Protein AF-A0A498KK90-F1 (afdb_monomer)

Secondary structure (DSSP, 8-state):
--EE-TTT--EES-SEEEEETTEEEEPBPTTT-SBS-SGGGS-HHHHHHHHHTT-HHHHHIIIIIISSS---SSHHHHHHHHHHHHHHHHHHHHHHHHHHTT--

Organism: Malus domestica (NCBI:txid3750)

pLDDT: mean 77.17, std 14.38, range [45.47, 95.44]

Sequence (104 aa):
MEYRCVECGGRMTTLFVQYSPGNIRLMKCGNCKAVADEYIECEPIIILIDLILHKTKAYTHLLYNVIDPQAPSFQGLLWKSTFGFLLLDACILTVLIRIVFLEI

Structure (mmCIF, N/CA/C/O backbone):
data_AF-A0A498KK90-F1
#
_entry.id   AF-A0A498KK90-F1
#
loop_
_atom_site.group_PDB
_atom_site.id
_atom_site.type_symbol
_atom_site.label_atom_id
_atom_site.label_alt_id
_atom_site.label_comp_id
_atom_site.label_asym_id
_atom_site.label_entity_id
_atom_site.label_seq_id
_atom_site.pdbx_PDB_ins_code
_atom_site.Cartn_x
_atom_site.Cartn_y
_atom_site.Cartn_z
_atom_site.occupancy
_atom_site.B_iso_or_equiv
_atom_site.auth_seq_id
_atom_site.auth_comp_id
_atom_site.auth_asym_id
_atom_site.auth_atom_id
_atom_site.pdbx_PDB_model_num
ATOM 1 N N . MET A 1 1 ? -7.861 -16.400 3.814 1.00 55.41 1 MET A N 1
ATOM 2 C CA . MET A 1 1 ? -6.710 -15.483 3.908 1.00 55.41 1 MET A CA 1
ATOM 3 C C . MET A 1 1 ? -6.982 -14.446 4.986 1.00 55.41 1 MET A C 1
ATOM 5 O O . MET A 1 1 ? -8.143 -14.127 5.210 1.00 55.41 1 MET A O 1
ATOM 9 N N . GLU A 1 2 ? -5.946 -13.969 5.680 1.00 77.19 2 GLU A N 1
ATOM 10 C CA . GLU A 1 2 ? -6.050 -12.884 6.670 1.00 77.19 2 GLU A CA 1
ATOM 11 C C . GLU A 1 2 ? -5.446 -11.608 6.070 1.00 77.19 2 GLU A C 1
ATOM 13 O O . GLU A 1 2 ? -4.282 -11.615 5.669 1.00 77.19 2 GLU A O 1
ATOM 18 N N . TYR A 1 3 ? -6.213 -10.519 6.033 1.00 85.88 3 TYR A N 1
ATOM 19 C CA . TYR A 1 3 ? -5.712 -9.212 5.611 1.00 85.88 3 TYR A CA 1
ATOM 20 C C . TYR A 1 3 ? -4.884 -8.563 6.721 1.00 85.88 3 TYR A C 1
ATOM 22 O O . TYR A 1 3 ? -5.047 -8.886 7.904 1.00 85.88 3 TYR A O 1
ATOM 30 N N . ARG A 1 4 ? -4.023 -7.602 6.368 1.00 89.94 4 ARG A N 1
ATOM 31 C CA . ARG A 1 4 ? -3.288 -6.801 7.358 1.00 89.94 4 ARG A CA 1
ATOM 32 C C . ARG A 1 4 ? -3.516 -5.313 7.173 1.00 89.94 4 ARG A C 1
ATOM 34 O O . ARG A 1 4 ? -3.604 -4.803 6.062 1.00 89.94 4 ARG A O 1
ATOM 41 N N . CYS A 1 5 ? -3.567 -4.611 8.300 1.00 91.44 5 CYS A N 1
ATOM 42 C CA . CYS A 1 5 ? -3.575 -3.157 8.320 1.00 91.44 5 CYS A CA 1
ATOM 43 C C . CYS A 1 5 ? -2.206 -2.608 7.892 1.00 91.44 5 CYS A C 1
ATOM 45 O O . CYS A 1 5 ? -1.186 -3.008 8.457 1.00 91.44 5 CYS A O 1
ATOM 47 N N . VAL A 1 6 ? -2.191 -1.652 6.960 1.00 91.56 6 VAL A N 1
ATOM 48 C CA . VAL A 1 6 ? -0.955 -1.049 6.426 1.00 91.56 6 VAL A CA 1
ATOM 49 C C . VAL A 1 6 ? -0.215 -0.173 7.442 1.00 91.56 6 VAL A C 1
ATOM 51 O O . VAL A 1 6 ? 0.987 0.031 7.312 1.00 91.56 6 VAL A O 1
ATOM 54 N N . GLU A 1 7 ? -0.915 0.314 8.473 1.00 90.06 7 GLU A N 1
ATOM 55 C CA . GLU A 1 7 ? -0.342 1.172 9.522 1.00 90.06 7 GLU A CA 1
ATOM 56 C C . GLU A 1 7 ? 0.320 0.385 10.653 1.00 90.06 7 GLU A C 1
ATOM 58 O O . GLU A 1 7 ? 1.400 0.732 11.119 1.00 90.06 7 GLU A O 1
ATOM 63 N N . CYS A 1 8 ? -0.349 -0.662 11.142 1.00 89.81 8 CYS A N 1
ATOM 64 C CA . CYS A 1 8 ? 0.070 -1.364 12.360 1.00 89.81 8 CYS A CA 1
ATOM 65 C C . CYS A 1 8 ? 0.384 -2.850 12.153 1.00 89.81 8 CYS A C 1
ATOM 67 O O . CYS A 1 8 ? 0.766 -3.521 13.107 1.00 89.81 8 CYS A O 1
ATOM 69 N N . GLY A 1 9 ? 0.171 -3.397 10.952 1.00 87.81 9 GLY A N 1
ATOM 70 C CA . GLY A 1 9 ? 0.361 -4.821 10.660 1.00 87.81 9 GLY A CA 1
ATOM 71 C C . GLY A 1 9 ? -0.641 -5.757 11.348 1.00 87.81 9 GLY A C 1
ATOM 72 O O . GLY A 1 9 ? -0.512 -6.977 11.238 1.00 87.81 9 GLY A O 1
ATOM 73 N N . GLY A 1 10 ? -1.634 -5.210 12.058 1.00 88.69 10 GLY A N 1
ATOM 74 C CA . GLY A 1 10 ? -2.674 -5.974 12.741 1.00 88.69 10 GLY A CA 1
ATOM 75 C C . GLY A 1 10 ? -3.548 -6.761 11.764 1.00 88.69 10 GLY A C 1
ATOM 76 O O . GLY A 1 10 ? -3.833 -6.289 10.662 1.00 88.69 10 GLY A O 1
ATOM 77 N N . ARG A 1 11 ? -3.974 -7.957 12.181 1.00 88.94 11 ARG A N 1
ATOM 78 C CA . ARG A 1 11 ? -4.827 -8.849 11.383 1.00 88.94 11 ARG A CA 1
ATOM 79 C C . ARG A 1 11 ? -6.231 -8.266 11.215 1.00 88.94 11 ARG A C 1
ATOM 81 O O . ARG A 1 11 ? -6.786 -7.708 12.160 1.00 88.94 11 ARG A O 1
ATOM 88 N N . MET A 1 12 ? -6.794 -8.432 10.023 1.00 86.00 12 MET A N 1
ATOM 89 C CA . MET A 1 12 ? -8.124 -7.973 9.629 1.00 86.00 12 MET A CA 1
ATOM 90 C C . MET A 1 12 ? -8.871 -9.070 8.877 1.00 86.00 12 MET A C 1
ATOM 92 O O . MET A 1 12 ? -8.296 -9.796 8.068 1.00 86.00 12 MET A O 1
ATOM 96 N N . THR A 1 13 ? -10.176 -9.155 9.117 1.00 83.81 13 THR A N 1
ATOM 97 C CA . THR A 1 13 ? -11.074 -10.072 8.402 1.00 83.81 13 THR A CA 1
ATOM 98 C C . THR A 1 13 ? -11.603 -9.465 7.104 1.00 83.81 13 THR A C 1
ATOM 100 O O . THR A 1 13 ? -11.751 -10.178 6.118 1.00 83.81 13 THR A O 1
ATOM 103 N N . THR A 1 14 ? -11.854 -8.153 7.078 1.00 83.00 14 THR A N 1
ATOM 104 C CA . THR A 1 14 ? -12.392 -7.424 5.917 1.00 83.00 14 THR A CA 1
ATOM 105 C C . THR A 1 14 ? -11.767 -6.032 5.817 1.00 83.00 14 THR A C 1
ATOM 107 O O . THR A 1 14 ? -11.796 -5.286 6.798 1.00 83.00 14 THR A O 1
ATOM 110 N N . LEU A 1 15 ? -11.237 -5.662 4.647 1.00 83.50 15 LEU A N 1
ATOM 111 C CA . LEU A 1 15 ? -10.638 -4.337 4.404 1.00 83.50 15 LEU A CA 1
ATOM 112 C C . LEU A 1 15 ? -11.665 -3.276 3.987 1.00 83.50 15 LEU A C 1
ATOM 114 O O . LEU A 1 15 ? -11.547 -2.112 4.369 1.00 83.50 15 LEU A O 1
ATOM 118 N N . PHE A 1 16 ? -12.692 -3.678 3.241 1.00 83.94 16 PHE A N 1
ATOM 119 C CA . PHE A 1 16 ? -13.741 -2.791 2.754 1.00 83.94 16 PHE A CA 1
ATOM 120 C C . PHE A 1 16 ? -15.112 -3.463 2.851 1.00 83.94 16 PHE A C 1
ATOM 122 O O . PHE A 1 16 ? -15.228 -4.688 2.812 1.00 83.94 16 PHE A O 1
ATOM 129 N N . VAL A 1 17 ? -16.154 -2.643 2.974 1.00 83.31 17 VAL A N 1
ATOM 130 C CA . VAL A 1 17 ? -17.554 -3.068 2.884 1.00 83.31 17 VAL A CA 1
ATOM 131 C C . VAL A 1 17 ? -18.182 -2.351 1.700 1.00 83.31 17 VAL A C 1
ATOM 133 O O . VAL A 1 17 ? -18.149 -1.122 1.628 1.00 83.31 17 VAL A O 1
ATOM 136 N N . GLN A 1 18 ? -18.745 -3.111 0.765 1.00 83.00 18 GLN A N 1
ATOM 137 C CA . GLN A 1 18 ? -19.487 -2.558 -0.362 1.00 83.00 18 GLN A CA 1
ATOM 138 C C . GLN A 1 18 ? -20.959 -2.401 0.031 1.00 83.00 18 GLN A C 1
ATOM 140 O O . GLN A 1 18 ? -21.610 -3.381 0.386 1.00 83.00 18 GLN A O 1
ATOM 145 N N . TYR A 1 19 ? -21.476 -1.173 -0.020 1.00 83.19 19 TYR A N 1
ATOM 146 C CA . TYR A 1 19 ? -22.882 -0.880 0.289 1.00 83.19 19 TYR A CA 1
ATOM 147 C C . TYR A 1 19 ? -23.762 -0.885 -0.968 1.00 83.19 19 TYR A C 1
ATOM 149 O O . TYR A 1 19 ? -24.900 -1.340 -0.920 1.00 83.19 19 TYR A O 1
ATOM 157 N N . SER A 1 20 ? -23.220 -0.409 -2.093 1.00 80.31 20 SER A N 1
ATOM 158 C CA . SER A 1 20 ? -23.889 -0.309 -3.399 1.00 80.31 20 SER A CA 1
ATOM 159 C C . SER A 1 20 ? -22.857 -0.508 -4.517 1.00 80.31 20 SER A C 1
ATOM 161 O O . SER A 1 20 ? -21.664 -0.312 -4.259 1.00 80.31 20 SER A O 1
ATOM 163 N N . PRO A 1 21 ? -23.254 -0.857 -5.758 1.00 78.44 21 PRO A N 1
ATOM 164 C CA . PRO A 1 21 ? -22.318 -0.906 -6.882 1.00 78.44 21 PRO A CA 1
ATOM 165 C C . PRO A 1 21 ? -21.622 0.456 -7.036 1.00 78.44 21 PRO A C 1
ATOM 167 O O . PRO A 1 21 ? -22.272 1.466 -7.292 1.00 78.44 21 PRO A O 1
ATOM 170 N N . GLY A 1 22 ? -20.307 0.487 -6.809 1.00 74.62 22 GLY A N 1
ATOM 171 C CA . GLY A 1 22 ? -19.486 1.705 -6.841 1.00 74.62 22 GLY A CA 1
ATOM 172 C C . GLY A 1 22 ? -19.329 2.457 -5.511 1.00 74.62 22 GLY A C 1
ATOM 173 O O . GLY A 1 22 ? -18.521 3.375 -5.453 1.00 74.62 22 GLY A O 1
ATOM 174 N N . ASN A 1 23 ? -20.026 2.070 -4.434 1.00 79.88 23 ASN A N 1
ATOM 175 C CA . ASN A 1 23 ? -19.832 2.651 -3.100 1.00 79.88 23 ASN A CA 1
ATOM 176 C C . ASN A 1 23 ? -19.181 1.628 -2.163 1.00 79.88 23 ASN A C 1
ATOM 178 O O . ASN A 1 23 ? -19.859 0.781 -1.565 1.00 79.88 23 ASN A O 1
ATOM 182 N N . ILE A 1 24 ? -17.857 1.708 -2.065 1.00 85.31 24 ILE A N 1
ATOM 183 C CA . ILE A 1 24 ? -17.059 0.963 -1.094 1.00 85.31 24 ILE A CA 1
ATOM 184 C C . ILE A 1 24 ? -16.715 1.879 0.076 1.00 85.31 24 ILE A C 1
ATOM 186 O O . ILE A 1 24 ? -16.452 3.062 -0.104 1.00 85.31 24 ILE A O 1
ATOM 190 N N . ARG A 1 25 ? -16.730 1.335 1.291 1.00 87.19 25 ARG A N 1
ATOM 191 C CA . ARG A 1 25 ? -16.292 2.051 2.487 1.00 87.19 25 ARG A CA 1
ATOM 192 C C . ARG A 1 25 ? -15.151 1.293 3.136 1.00 87.19 25 ARG A C 1
ATOM 194 O O . ARG A 1 25 ? -15.303 0.118 3.480 1.00 87.19 25 ARG A O 1
ATOM 201 N N . LEU A 1 26 ? -14.037 1.984 3.335 1.00 88.69 26 LEU A N 1
ATOM 202 C CA . LEU A 1 26 ? -12.864 1.436 4.001 1.00 88.69 26 LEU A CA 1
ATOM 203 C C . LEU A 1 26 ? -13.136 1.207 5.490 1.00 88.69 26 LEU A C 1
ATOM 205 O O . LEU A 1 26 ? -13.705 2.056 6.187 1.00 88.69 26 LEU A O 1
ATOM 209 N N . MET A 1 27 ? -12.712 0.048 5.984 1.00 89.56 27 MET A N 1
ATOM 210 C CA . MET A 1 27 ? -12.822 -0.299 7.394 1.00 89.56 27 MET A CA 1
ATOM 211 C C . MET A 1 27 ? -11.682 0.337 8.188 1.00 89.56 27 MET A C 1
ATOM 213 O O . MET A 1 27 ? -10.552 0.475 7.718 1.00 89.56 27 MET A O 1
ATOM 217 N N . LYS A 1 28 ? -11.978 0.724 9.430 1.00 90.56 28 LYS A N 1
ATOM 218 C CA . LYS A 1 28 ? -10.955 1.181 10.372 1.00 90.56 28 LYS A CA 1
ATOM 219 C C . LYS A 1 28 ? -10.401 -0.005 11.138 1.00 90.56 28 LYS A C 1
ATOM 221 O O . LYS A 1 28 ? -11.138 -0.907 11.531 1.00 90.56 28 LYS A O 1
ATOM 226 N N . CYS A 1 29 ? -9.104 0.028 11.388 1.00 90.69 29 CYS A N 1
ATOM 227 C CA . CYS A 1 29 ? -8.440 -0.986 12.177 1.00 90.69 29 CYS A CA 1
ATOM 228 C C . CYS A 1 29 ? -8.912 -0.935 13.638 1.00 90.69 29 CYS A C 1
ATOM 230 O O . CYS A 1 29 ? -8.867 0.120 14.266 1.00 90.69 29 CYS A O 1
ATOM 232 N N . GLY A 1 30 ? -9.303 -2.074 14.215 1.00 87.06 30 GLY A N 1
ATOM 233 C CA . GLY A 1 30 ? -9.671 -2.154 15.634 1.00 87.06 30 GLY A CA 1
ATOM 234 C C . GLY A 1 30 ? -8.520 -1.831 16.598 1.00 87.06 30 GLY A C 1
ATOM 235 O O . GLY A 1 30 ? -8.771 -1.357 17.702 1.00 87.06 30 GLY A O 1
ATOM 236 N N . ASN A 1 31 ? -7.266 -2.033 16.173 1.00 89.25 31 ASN A N 1
ATOM 237 C CA . ASN A 1 31 ? -6.082 -1.825 17.008 1.00 89.25 31 ASN A CA 1
ATOM 238 C C . ASN A 1 31 ? -5.591 -0.367 16.985 1.00 89.25 31 ASN A C 1
ATOM 240 O O . ASN A 1 31 ? -5.473 0.264 18.030 1.00 89.25 31 ASN A O 1
ATOM 244 N N . CYS A 1 32 ? -5.335 0.196 15.798 1.00 90.62 32 CYS A N 1
ATOM 245 C CA . CYS A 1 32 ? -4.808 1.560 15.664 1.00 90.62 32 CYS A CA 1
ATOM 246 C C . CYS A 1 32 ? -5.877 2.630 15.392 1.00 90.62 32 CYS A C 1
ATOM 248 O O . CYS A 1 32 ? -5.552 3.813 15.390 1.00 90.62 32 CYS A O 1
ATOM 250 N N . LYS A 1 33 ? -7.139 2.246 15.145 1.00 89.31 33 LYS A N 1
ATOM 251 C CA . LYS A 1 33 ? -8.268 3.135 14.784 1.00 89.31 33 LYS A CA 1
ATOM 252 C C . LYS A 1 33 ? -8.075 3.968 13.506 1.00 89.31 33 LYS A C 1
ATOM 254 O O . LYS A 1 33 ? -8.982 4.716 13.135 1.00 89.31 33 LYS A O 1
ATOM 259 N N . ALA A 1 34 ? -6.946 3.817 12.818 1.00 90.19 34 ALA A N 1
ATOM 260 C CA . ALA A 1 34 ? -6.694 4.391 11.504 1.00 90.19 34 ALA A CA 1
ATOM 261 C C . ALA A 1 34 ? -7.420 3.598 10.406 1.00 90.19 34 ALA A C 1
ATOM 263 O O . ALA A 1 34 ? -7.908 2.486 10.641 1.00 90.19 34 ALA A O 1
ATOM 264 N N . VAL A 1 35 ? -7.508 4.178 9.209 1.00 89.56 35 VAL A N 1
ATOM 265 C CA . VAL A 1 35 ? -8.005 3.479 8.015 1.00 89.56 35 VAL A CA 1
ATOM 266 C C . VAL A 1 35 ? -7.104 2.270 7.757 1.00 89.56 35 VAL A C 1
ATOM 268 O O . VAL A 1 35 ? -5.883 2.385 7.818 1.00 89.56 35 VAL A O 1
ATOM 271 N N . ALA A 1 36 ? -7.697 1.087 7.571 1.00 89.19 36 ALA A N 1
ATOM 272 C CA . ALA A 1 36 ? -6.930 -0.155 7.507 1.00 89.19 36 ALA A CA 1
ATOM 273 C C . ALA A 1 36 ? -6.023 -0.216 6.273 1.00 89.19 36 ALA A C 1
ATOM 275 O O . ALA A 1 36 ? -4.911 -0.735 6.378 1.00 89.19 36 ALA A O 1
ATOM 276 N N . ASP A 1 37 ? -6.505 0.311 5.148 1.00 89.06 37 ASP A N 1
ATOM 277 C CA . ASP A 1 37 ? -5.798 0.372 3.876 1.00 89.06 37 ASP A CA 1
ATOM 278 C C . ASP A 1 37 ? -6.402 1.476 2.993 1.00 89.06 37 ASP A C 1
ATOM 280 O O . ASP A 1 37 ? -7.519 1.338 2.503 1.00 89.06 37 ASP A O 1
ATOM 284 N N . GLU A 1 38 ? -5.694 2.595 2.841 1.00 89.06 38 GLU A N 1
ATOM 285 C CA . GLU A 1 38 ? -6.118 3.722 1.993 1.00 89.06 38 GLU A CA 1
ATOM 286 C C . GLU A 1 38 ? -5.832 3.492 0.499 1.00 89.06 38 GLU A C 1
ATOM 288 O O . GLU A 1 38 ? -6.446 4.120 -0.362 1.00 89.06 38 GLU A O 1
ATOM 293 N N . TYR A 1 39 ? -4.939 2.553 0.171 1.00 88.31 39 TYR A N 1
ATOM 294 C CA . TYR A 1 39 ? -4.475 2.335 -1.198 1.00 88.31 39 TYR A CA 1
ATOM 295 C C . TYR A 1 39 ? -5.518 1.649 -2.090 1.00 88.31 39 TYR A C 1
ATOM 297 O O . TYR A 1 39 ? -5.388 1.683 -3.308 1.00 88.31 39 TYR A O 1
ATOM 305 N N . ILE A 1 40 ? -6.577 1.077 -1.509 1.00 84.94 40 ILE A N 1
ATOM 306 C CA . ILE A 1 40 ? -7.673 0.419 -2.241 1.00 84.94 40 ILE A CA 1
ATOM 307 C C . ILE A 1 40 ? -8.457 1.408 -3.120 1.00 84.94 40 ILE A C 1
ATOM 309 O O . ILE A 1 40 ? -8.955 1.027 -4.176 1.00 84.94 40 ILE A O 1
ATOM 313 N N . GLU A 1 41 ? -8.579 2.668 -2.697 1.00 86.00 41 GLU A N 1
ATOM 314 C CA . GLU A 1 41 ? -9.275 3.717 -3.462 1.00 86.00 41 GLU A CA 1
ATOM 315 C C . GLU A 1 41 ? -8.355 4.407 -4.482 1.00 86.00 41 GLU A C 1
ATOM 317 O O . GLU A 1 41 ? -8.819 5.163 -5.335 1.00 86.00 41 GLU A O 1
ATOM 322 N N . CYS A 1 42 ? -7.047 4.159 -4.392 1.00 85.00 42 CYS A N 1
ATOM 323 C CA . CYS A 1 42 ? -6.037 4.823 -5.198 1.00 85.00 42 CYS A CA 1
ATOM 324 C C . CYS A 1 42 ? -5.782 4.089 -6.519 1.00 85.00 42 CYS A C 1
ATOM 326 O O . CYS A 1 42 ? -5.870 2.866 -6.623 1.00 85.00 42 CYS A O 1
ATOM 328 N N . GLU A 1 43 ? -5.368 4.843 -7.536 1.00 84.81 43 GLU A N 1
ATOM 329 C CA . GLU A 1 43 ? -4.860 4.251 -8.770 1.00 84.81 43 GLU A CA 1
ATOM 330 C C . GLU A 1 43 ? -3.512 3.540 -8.532 1.00 84.81 43 GLU A C 1
ATOM 332 O O . GLU A 1 43 ? -2.692 4.007 -7.731 1.00 84.81 43 GLU A O 1
ATOM 337 N N . PRO A 1 44 ? -3.206 2.455 -9.273 1.00 82.38 44 PRO A N 1
ATOM 338 C CA . PRO A 1 44 ? -1.981 1.671 -9.078 1.00 82.38 44 PRO A CA 1
ATOM 339 C C . PRO A 1 44 ? -0.687 2.476 -9.276 1.00 82.38 44 PRO A C 1
ATOM 341 O O . PRO A 1 44 ? 0.355 2.110 -8.737 1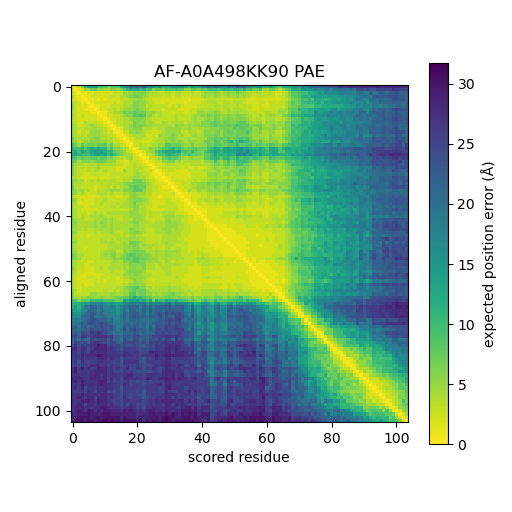.00 82.38 44 PRO A O 1
ATOM 344 N N . ILE A 1 45 ? -0.742 3.590 -10.013 1.00 85.75 45 ILE A N 1
ATOM 345 C CA . ILE A 1 45 ? 0.395 4.499 -10.216 1.00 85.75 45 ILE A CA 1
ATOM 346 C C . ILE A 1 45 ? 0.837 5.126 -8.885 1.00 85.75 45 ILE A C 1
ATOM 348 O O . ILE A 1 45 ? 2.033 5.258 -8.642 1.00 85.75 45 ILE A O 1
ATOM 352 N N . ILE A 1 46 ? -0.103 5.463 -8.000 1.00 89.62 46 ILE A N 1
ATOM 35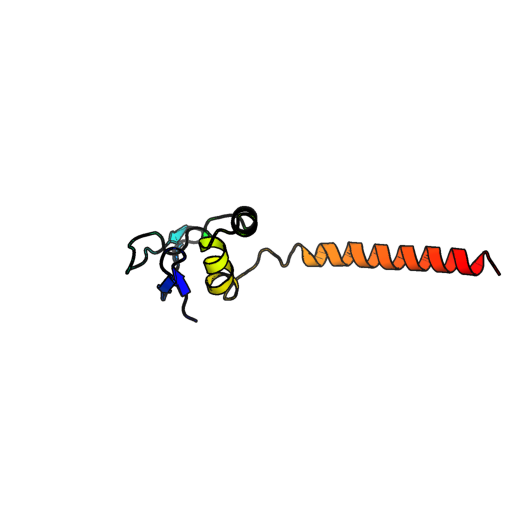3 C CA . ILE A 1 46 ? 0.198 6.069 -6.694 1.00 89.62 46 ILE A CA 1
ATOM 354 C C . ILE A 1 46 ? 0.912 5.049 -5.801 1.00 89.62 46 ILE A C 1
ATOM 356 O O . ILE A 1 46 ? 1.939 5.356 -5.199 1.00 89.62 46 ILE A O 1
ATOM 360 N N . ILE A 1 47 ? 0.422 3.806 -5.795 1.00 88.94 47 ILE A N 1
ATOM 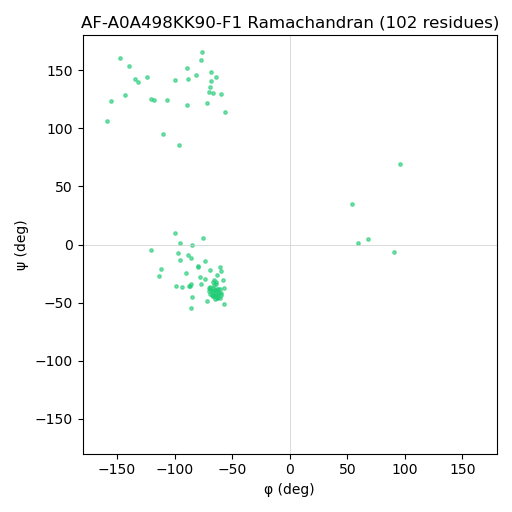361 C CA . ILE A 1 47 ? 1.039 2.691 -5.063 1.00 88.94 47 ILE A CA 1
ATOM 362 C C . ILE A 1 47 ? 2.473 2.461 -5.559 1.00 88.94 47 ILE A C 1
ATOM 364 O O . ILE A 1 47 ? 3.384 2.269 -4.756 1.00 88.94 47 ILE A O 1
ATOM 368 N N . LEU A 1 48 ? 2.690 2.521 -6.878 1.00 87.19 48 LEU A N 1
ATOM 369 C CA . LEU A 1 48 ? 4.012 2.365 -7.483 1.00 87.19 48 LEU A CA 1
ATOM 370 C C . LEU A 1 48 ? 4.981 3.475 -7.053 1.00 87.19 48 LEU A C 1
ATOM 372 O O . LEU A 1 48 ? 6.128 3.181 -6.722 1.00 87.19 48 LEU A O 1
ATOM 376 N N . ILE A 1 49 ? 4.533 4.733 -7.032 1.00 92.69 49 ILE A N 1
ATOM 377 C CA . ILE A 1 49 ? 5.354 5.866 -6.579 1.00 92.69 49 ILE A CA 1
ATOM 378 C C . ILE A 1 49 ? 5.775 5.664 -5.120 1.00 92.69 49 ILE A C 1
ATOM 380 O O . ILE A 1 49 ? 6.957 5.792 -4.798 1.00 92.69 49 ILE A O 1
ATOM 384 N N . ASP A 1 50 ? 4.842 5.282 -4.248 1.00 92.31 50 ASP A N 1
ATOM 385 C CA . ASP A 1 50 ? 5.131 5.041 -2.832 1.00 92.31 50 ASP A CA 1
ATOM 386 C C . ASP A 1 50 ? 6.056 3.835 -2.609 1.00 92.31 50 ASP A C 1
ATOM 388 O O . ASP A 1 50 ? 6.883 3.842 -1.690 1.00 92.31 50 ASP A O 1
ATOM 392 N N . LEU A 1 51 ? 5.964 2.818 -3.469 1.00 90.69 51 LEU A N 1
ATOM 393 C CA . LEU A 1 51 ? 6.870 1.673 -3.469 1.00 90.69 51 LEU A CA 1
ATOM 394 C C . LEU A 1 51 ? 8.299 2.088 -3.857 1.00 90.69 51 LEU A C 1
ATOM 396 O O . LEU A 1 51 ? 9.250 1.702 -3.176 1.00 90.69 51 LEU A O 1
ATOM 400 N N . ILE A 1 52 ? 8.451 2.925 -4.894 1.00 91.50 52 ILE A N 1
ATOM 401 C CA . ILE A 1 52 ? 9.741 3.518 -5.303 1.00 91.50 52 ILE A CA 1
ATOM 402 C C . ILE A 1 52 ? 10.318 4.374 -4.169 1.00 91.50 52 ILE A C 1
ATOM 404 O O . ILE A 1 52 ? 11.522 4.343 -3.903 1.00 91.50 52 ILE A O 1
ATOM 408 N N . LEU A 1 53 ? 9.453 5.090 -3.447 1.00 95.44 53 LEU A N 1
ATOM 409 C CA . LEU A 1 53 ? 9.818 5.900 -2.286 1.00 95.44 53 LEU A CA 1
ATOM 410 C C . LEU A 1 53 ? 10.097 5.070 -1.016 1.00 95.44 53 LEU A C 1
ATOM 412 O O . LEU A 1 53 ? 10.311 5.631 0.058 1.00 95.44 53 LEU A O 1
ATOM 416 N N . HIS A 1 54 ? 10.095 3.739 -1.122 1.00 91.62 54 HIS A N 1
ATOM 417 C CA . HIS A 1 54 ? 10.319 2.796 -0.030 1.00 91.62 54 HIS A CA 1
ATOM 418 C C . HIS A 1 54 ? 9.398 2.988 1.187 1.00 91.62 54 HIS A C 1
ATOM 420 O O . HIS A 1 54 ? 9.788 2.754 2.335 1.00 91.62 54 HIS A O 1
ATOM 426 N N . LYS A 1 55 ? 8.141 3.384 0.966 1.00 91.88 55 LYS A N 1
ATOM 427 C CA . LYS A 1 55 ? 7.150 3.471 2.044 1.00 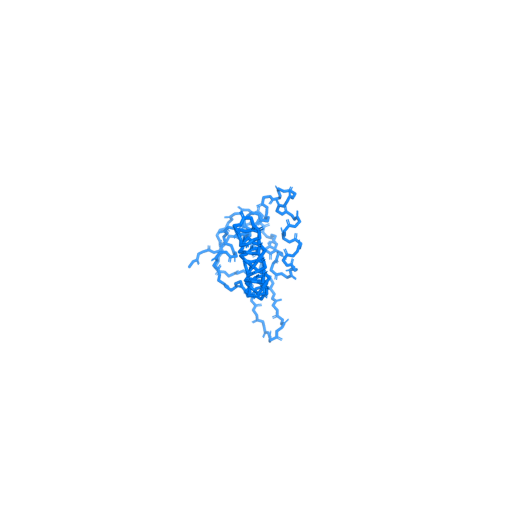91.88 55 LYS A CA 1
ATOM 428 C C . LYS A 1 55 ? 6.743 2.065 2.492 1.00 91.88 55 LYS A C 1
ATOM 430 O O . LYS A 1 55 ? 6.203 1.276 1.720 1.00 91.88 55 LYS A O 1
ATOM 435 N N . THR A 1 56 ? 6.936 1.760 3.775 1.00 90.06 56 THR A N 1
ATOM 436 C CA . THR A 1 56 ? 6.569 0.463 4.382 1.00 90.06 56 THR A CA 1
ATOM 437 C C . THR A 1 56 ? 5.082 0.123 4.234 1.00 90.06 56 THR A C 1
ATOM 439 O O . THR A 1 56 ? 4.728 -1.051 4.102 1.00 90.06 56 THR A O 1
ATOM 442 N N . LYS A 1 57 ? 4.209 1.139 4.199 1.00 90.94 57 LYS A N 1
ATOM 443 C CA . LYS A 1 57 ? 2.765 0.967 3.990 1.00 90.94 57 LYS A CA 1
ATOM 444 C C . LYS A 1 57 ? 2.449 0.359 2.617 1.00 90.94 57 LYS A C 1
ATOM 446 O O . LYS A 1 57 ? 1.708 -0.619 2.551 1.00 90.94 57 LYS A O 1
ATOM 451 N N . ALA A 1 58 ? 3.079 0.865 1.553 1.00 91.44 58 ALA A N 1
ATOM 452 C CA . ALA A 1 58 ? 2.905 0.360 0.190 1.00 91.44 58 ALA A CA 1
ATOM 453 C C . ALA A 1 58 ? 3.417 -1.080 0.037 1.00 91.44 58 ALA A C 1
ATOM 455 O O . ALA A 1 58 ? 2.751 -1.906 -0.581 1.00 91.44 58 ALA A O 1
ATOM 456 N N . TYR A 1 59 ? 4.541 -1.424 0.677 1.00 89.94 59 TYR A N 1
ATOM 457 C CA . TYR A 1 59 ? 5.010 -2.814 0.731 1.00 89.94 59 TYR A CA 1
ATOM 458 C C . TYR A 1 59 ? 4.018 -3.739 1.439 1.00 89.94 59 TYR A C 1
ATOM 460 O O . TYR A 1 59 ? 3.777 -4.849 0.976 1.00 89.94 59 TYR A O 1
ATOM 468 N N . THR A 1 60 ? 3.425 -3.294 2.549 1.00 89.12 60 THR A N 1
ATOM 469 C CA . THR A 1 60 ? 2.441 -4.091 3.299 1.00 89.12 60 THR A CA 1
ATOM 470 C C . THR A 1 60 ? 1.173 -4.314 2.475 1.00 89.12 60 THR A C 1
ATOM 472 O O . THR A 1 60 ? 0.686 -5.442 2.410 1.00 89.12 60 THR A O 1
ATOM 475 N N . HIS A 1 61 ? 0.686 -3.270 1.798 1.00 90.00 61 HIS A N 1
ATOM 476 C CA . HIS A 1 61 ? -0.423 -3.361 0.850 1.00 90.00 61 HIS A CA 1
ATOM 477 C C . HIS A 1 61 ? -0.113 -4.368 -0.269 1.00 90.00 61 HIS A C 1
ATOM 479 O O . HIS A 1 61 ? -0.867 -5.317 -0.479 1.00 90.00 61 HIS A O 1
ATOM 485 N N . LEU A 1 62 ? 1.049 -4.231 -0.918 1.00 87.19 62 LEU A N 1
ATOM 486 C CA . LEU A 1 62 ? 1.459 -5.096 -2.022 1.00 87.19 62 LEU A CA 1
ATOM 487 C C . LEU A 1 62 ? 1.617 -6.560 -1.590 1.00 87.19 62 LEU A C 1
ATOM 489 O O . LEU A 1 62 ? 1.116 -7.449 -2.267 1.00 87.19 62 LEU A O 1
ATOM 493 N N . LEU A 1 63 ? 2.268 -6.822 -0.454 1.00 86.25 63 LEU A N 1
ATOM 494 C CA . LEU A 1 63 ? 2.576 -8.181 0.000 1.00 86.25 63 LEU A CA 1
ATOM 495 C C . LEU A 1 63 ? 1.377 -8.927 0.601 1.00 86.25 63 LEU A C 1
ATOM 497 O O . LEU A 1 63 ? 1.307 -10.146 0.474 1.00 86.25 63 LEU A O 1
ATOM 501 N N . TYR A 1 64 ? 0.462 -8.236 1.288 1.00 83.75 64 TYR A N 1
ATOM 502 C CA . TYR A 1 64 ? -0.605 -8.898 2.051 1.00 83.75 64 TYR A CA 1
ATOM 503 C C . TYR A 1 64 ? -2.015 -8.656 1.517 1.00 83.75 64 TYR A C 1
ATOM 505 O O . TYR A 1 64 ? -2.872 -9.506 1.744 1.00 83.75 64 TYR A O 1
ATOM 513 N N . ASN A 1 65 ? -2.262 -7.535 0.833 1.00 82.19 65 ASN A N 1
ATOM 514 C CA . ASN A 1 65 ? -3.608 -7.143 0.404 1.00 82.19 65 ASN A CA 1
ATOM 515 C C . ASN A 1 65 ? -3.795 -7.200 -1.126 1.00 82.19 65 ASN A C 1
ATOM 517 O O . ASN A 1 65 ? -4.930 -7.294 -1.582 1.00 82.19 65 ASN A O 1
ATOM 521 N N . VAL A 1 66 ? -2.712 -7.167 -1.921 1.00 78.31 66 VAL A N 1
ATOM 522 C CA . VAL A 1 66 ? -2.763 -7.241 -3.401 1.00 78.31 66 VAL A CA 1
ATOM 523 C C . VAL A 1 66 ? -2.474 -8.639 -3.943 1.00 78.31 66 VAL A C 1
ATOM 525 O O . VAL A 1 66 ? -3.079 -9.037 -4.937 1.00 78.31 66 VAL A O 1
ATOM 528 N N . ILE A 1 67 ? -1.569 -9.398 -3.312 1.00 68.12 67 ILE A N 1
ATOM 529 C CA . ILE A 1 67 ? -1.239 -10.770 -3.749 1.00 68.12 67 ILE A CA 1
ATOM 530 C C . ILE A 1 67 ? -2.471 -11.697 -3.698 1.00 68.12 67 ILE A C 1
ATOM 532 O O . ILE A 1 67 ? -2.518 -12.702 -4.400 1.00 68.12 67 ILE A O 1
ATOM 536 N N . ASP A 1 68 ? -3.499 -11.328 -2.936 1.00 60.19 68 ASP A N 1
ATOM 537 C CA . ASP A 1 68 ? -4.731 -12.086 -2.759 1.00 60.19 68 ASP A CA 1
ATOM 538 C C . ASP A 1 68 ? -5.844 -11.092 -2.369 1.00 60.19 68 ASP A C 1
ATOM 540 O O . ASP A 1 68 ? -5.628 -10.408 -1.366 1.00 60.19 68 ASP A O 1
ATOM 544 N N . PRO A 1 69 ? -7.019 -10.920 -3.025 1.00 53.12 69 PRO A N 1
ATOM 545 C CA . PRO A 1 69 ? -7.590 -11.404 -4.293 1.00 53.12 69 PRO A CA 1
ATOM 546 C C . PRO A 1 69 ? -8.218 -10.266 -5.165 1.00 53.12 69 PRO A C 1
ATOM 548 O O . PRO A 1 69 ? -8.986 -9.459 -4.653 1.00 53.12 69 PRO A O 1
ATOM 551 N N . GLN A 1 70 ? -8.042 -10.280 -6.498 1.00 46.72 70 GLN A N 1
ATOM 552 C CA . GLN A 1 70 ? -8.554 -9.298 -7.502 1.00 46.72 70 GLN A CA 1
ATOM 553 C C . GLN A 1 70 ? -7.555 -8.186 -7.887 1.00 46.72 70 GLN A C 1
ATOM 555 O O . GLN A 1 70 ? -7.786 -7.006 -7.642 1.00 46.72 70 GLN A O 1
ATOM 560 N N . ALA A 1 71 ? -6.481 -8.539 -8.594 1.00 47.03 71 ALA A N 1
ATOM 561 C CA . ALA A 1 71 ? -5.689 -7.577 -9.363 1.00 47.03 71 ALA A CA 1
ATOM 562 C C . ALA A 1 71 ? -6.139 -7.569 -10.844 1.00 47.03 71 ALA A C 1
ATOM 564 O O . ALA A 1 71 ? -5.547 -8.286 -11.650 1.00 47.03 71 ALA A O 1
ATOM 565 N N . PRO A 1 72 ? -7.170 -6.798 -11.260 1.00 48.78 72 PRO A N 1
ATOM 566 C CA . PRO A 1 72 ? -7.564 -6.740 -12.668 1.00 48.78 72 PRO A CA 1
ATOM 567 C C . PRO A 1 72 ? -6.765 -5.723 -13.505 1.00 48.78 72 PRO A C 1
ATOM 569 O O . PRO A 1 72 ? -7.017 -5.603 -14.700 1.00 48.78 72 PRO A O 1
ATOM 572 N N . SER A 1 73 ? -5.804 -4.975 -12.952 1.00 51.50 73 SER A N 1
ATOM 573 C CA . SER A 1 73 ? -5.219 -3.836 -13.684 1.00 51.50 73 SER A CA 1
ATOM 574 C C . SER A 1 73 ? -3.998 -4.164 -14.552 1.00 51.50 73 SER A C 1
ATOM 576 O O . SER A 1 73 ? -3.768 -3.471 -15.542 1.00 51.50 73 SER A O 1
ATOM 578 N N . PHE A 1 74 ? -3.237 -5.229 -14.266 1.00 48.00 74 PHE A N 1
ATOM 579 C CA . PHE A 1 74 ? -2.029 -5.548 -15.051 1.00 48.00 74 PHE A CA 1
ATOM 580 C C . PHE A 1 74 ? -2.252 -6.566 -16.183 1.00 48.00 74 PHE A C 1
ATOM 582 O O . PHE A 1 74 ? -1.329 -6.893 -16.927 1.00 48.00 74 PHE A O 1
ATOM 589 N N . GLN A 1 75 ? -3.483 -7.049 -16.375 1.00 55.69 75 GLN A N 1
ATOM 590 C CA . GLN A 1 75 ? -3.785 -8.020 -17.433 1.00 55.69 75 GLN A CA 1
ATOM 591 C C . GLN A 1 75 ? -3.888 -7.368 -18.826 1.00 55.69 75 GLN A C 1
ATOM 593 O O . GLN A 1 75 ? -3.564 -7.997 -19.831 1.00 55.69 75 GLN A O 1
ATOM 598 N N . GLY A 1 76 ? -4.261 -6.084 -18.902 1.00 49.00 76 GLY A N 1
ATOM 599 C CA . GLY A 1 76 ? -4.379 -5.352 -20.172 1.00 49.00 76 GLY A CA 1
ATOM 600 C C . GLY A 1 76 ? -3.055 -4.838 -20.754 1.00 49.00 76 GLY A C 1
ATOM 601 O O . GLY A 1 76 ? -2.984 -4.547 -21.949 1.00 49.00 76 GLY A O 1
ATOM 602 N N . LEU A 1 77 ? -2.006 -4.728 -19.930 1.00 50.69 77 LEU A N 1
ATOM 603 C CA . LEU A 1 77 ? -0.709 -4.178 -20.343 1.00 50.69 77 LEU A CA 1
ATOM 604 C C . LEU A 1 77 ? 0.210 -5.251 -20.949 1.00 50.69 77 LEU A C 1
ATOM 606 O O . LEU A 1 77 ? 0.914 -4.989 -21.924 1.00 50.69 77 LEU A O 1
ATOM 610 N N . LEU A 1 78 ? 0.149 -6.482 -20.430 1.00 53.75 78 LEU A N 1
ATOM 611 C CA . LEU A 1 78 ? 0.987 -7.592 -20.894 1.00 53.75 78 LEU A CA 1
ATOM 612 C C . LEU A 1 78 ? 0.605 -8.086 -22.296 1.00 53.75 78 LEU A C 1
ATOM 614 O O . LEU A 1 78 ? 1.493 -8.306 -23.115 1.00 53.75 78 LEU A O 1
ATOM 618 N N . TRP A 1 79 ? -0.690 -8.163 -22.627 1.00 48.94 79 TRP A N 1
ATOM 619 C CA . TRP A 1 79 ? -1.118 -8.599 -23.966 1.00 48.94 79 TRP A CA 1
ATOM 620 C C . TRP A 1 79 ? -0.705 -7.622 -25.078 1.00 48.94 79 TRP A C 1
ATOM 622 O O . TRP A 1 79 ? -0.425 -8.025 -26.206 1.00 48.94 79 TRP A O 1
ATOM 632 N N . LYS A 1 80 ? -0.614 -6.323 -24.768 1.00 54.03 80 LYS A N 1
ATOM 633 C CA . LYS A 1 80 ? -0.126 -5.322 -25.727 1.00 54.03 80 LYS A CA 1
ATOM 634 C C . LYS A 1 80 ? 1.387 -5.416 -25.942 1.00 54.03 80 LYS A C 1
ATOM 636 O O . LYS A 1 80 ? 1.854 -5.150 -27.046 1.00 54.03 80 LYS A O 1
ATOM 641 N N . SER A 1 81 ? 2.132 -5.851 -24.924 1.00 58.06 81 SER A N 1
ATOM 642 C CA . SER A 1 81 ? 3.578 -6.084 -25.017 1.00 58.06 81 SER A CA 1
ATOM 643 C C . SER A 1 81 ? 3.917 -7.292 -25.902 1.00 58.06 81 SER A C 1
ATOM 645 O O . SER A 1 81 ? 4.853 -7.229 -26.697 1.00 58.06 81 SER A O 1
ATOM 647 N N . THR A 1 82 ? 3.103 -8.357 -25.865 1.00 62.06 82 THR A N 1
ATOM 648 C CA . THR A 1 82 ? 3.300 -9.561 -26.696 1.00 62.06 82 THR A CA 1
ATOM 649 C C . THR A 1 82 ? 3.337 -9.248 -28.196 1.00 62.06 82 THR A C 1
ATOM 651 O O . THR A 1 82 ? 4.152 -9.814 -28.919 1.00 62.06 82 THR A O 1
ATOM 654 N N . PHE A 1 83 ? 2.519 -8.301 -28.667 1.00 65.31 83 PHE A N 1
ATOM 655 C CA . PHE A 1 83 ? 2.512 -7.892 -30.077 1.00 65.31 83 PHE A CA 1
ATOM 656 C C . PHE A 1 83 ? 3.783 -7.126 -30.475 1.00 65.31 83 PHE A C 1
ATOM 658 O O . PHE A 1 83 ? 4.307 -7.319 -31.570 1.00 65.31 83 PHE A O 1
ATOM 665 N N . GLY A 1 84 ? 4.305 -6.286 -29.576 1.00 67.31 84 GLY A N 1
ATOM 666 C CA . GLY A 1 84 ? 5.561 -5.564 -29.794 1.00 67.31 84 GLY A CA 1
ATOM 667 C C . GLY A 1 84 ? 6.774 -6.494 -29.820 1.00 67.31 84 GLY A C 1
ATOM 668 O O . GLY A 1 84 ? 7.641 -6.344 -30.677 1.00 67.31 84 GLY A O 1
ATOM 669 N N . PHE A 1 85 ? 6.802 -7.492 -28.932 1.00 66.06 85 PHE A N 1
ATOM 670 C CA . PHE A 1 85 ? 7.888 -8.471 -28.855 1.00 66.06 85 PHE A CA 1
ATOM 671 C C . PHE A 1 85 ? 7.949 -9.368 -30.106 1.00 66.06 85 PHE A C 1
ATOM 673 O O . PHE A 1 85 ? 9.009 -9.507 -30.706 1.00 66.06 85 PHE A O 1
ATOM 680 N N . LEU A 1 86 ? 6.800 -9.866 -30.585 1.00 64.00 86 LEU A N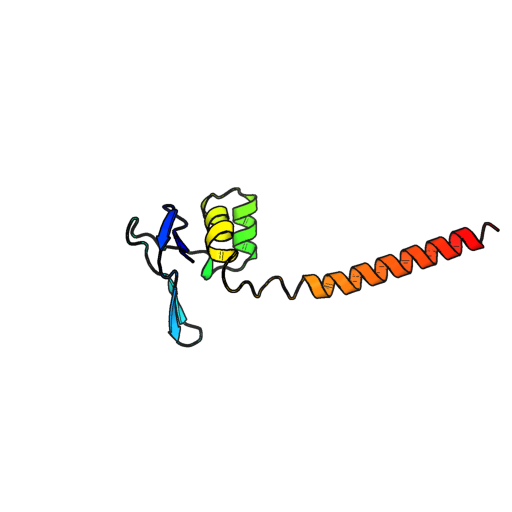 1
ATOM 681 C CA . LEU A 1 86 ? 6.713 -10.671 -31.816 1.00 64.00 86 LEU A CA 1
ATOM 682 C C . LEU A 1 86 ? 7.154 -9.902 -33.075 1.00 64.00 86 LEU A C 1
ATOM 684 O O . LEU A 1 86 ? 7.796 -10.474 -33.957 1.00 64.00 86 LEU A O 1
ATOM 688 N N . LEU A 1 87 ? 6.825 -8.608 -33.170 1.00 67.00 87 LEU A N 1
ATOM 689 C CA . LEU A 1 87 ? 7.253 -7.759 -34.288 1.00 67.00 87 LEU A CA 1
ATOM 690 C C . LEU A 1 87 ? 8.764 -7.493 -34.264 1.00 67.00 87 LEU A C 1
ATOM 692 O O . LEU A 1 87 ? 9.397 -7.497 -35.321 1.00 67.00 87 LEU A O 1
ATOM 696 N N . LEU A 1 88 ? 9.344 -7.297 -33.076 1.00 67.81 88 LEU A N 1
ATOM 697 C CA . LEU A 1 88 ? 10.790 -7.152 -32.900 1.00 67.81 88 LEU A CA 1
ATOM 698 C C . LEU A 1 88 ? 11.533 -8.441 -33.279 1.00 67.81 88 LEU A C 1
ATOM 700 O O . LEU A 1 88 ? 12.470 -8.368 -34.075 1.00 67.81 88 LEU A O 1
ATOM 704 N N . ASP A 1 89 ? 11.081 -9.608 -32.810 1.00 66.31 89 ASP A N 1
ATOM 705 C CA . ASP A 1 89 ? 11.681 -10.906 -33.162 1.00 66.31 89 ASP A CA 1
ATOM 706 C C . ASP A 1 89 ? 11.634 -11.180 -34.677 1.00 66.31 89 ASP A C 1
ATOM 708 O O . ASP A 1 89 ? 12.633 -11.587 -35.277 1.00 66.31 89 ASP A O 1
ATOM 712 N N . ALA A 1 90 ? 10.505 -10.892 -35.336 1.00 72.62 90 ALA A N 1
ATOM 713 C CA . ALA A 1 90 ? 10.364 -11.072 -36.783 1.00 72.62 90 ALA A CA 1
ATOM 714 C C . ALA A 1 90 ? 11.276 -10.128 -37.590 1.00 72.62 90 ALA A C 1
ATOM 716 O O . ALA A 1 90 ? 11.861 -10.537 -38.600 1.00 72.62 90 ALA A O 1
ATOM 717 N N . CYS A 1 91 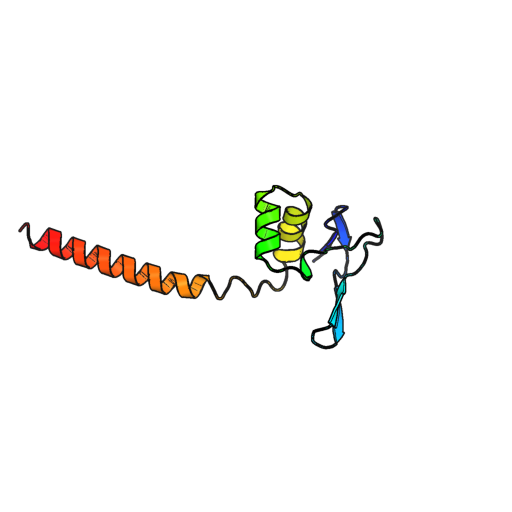? 11.432 -8.874 -37.150 1.00 68.62 91 CYS A N 1
ATOM 718 C CA . CYS A 1 91 ? 12.312 -7.907 -37.808 1.00 68.62 91 CYS A CA 1
ATOM 719 C C . CYS A 1 91 ? 13.792 -8.280 -37.642 1.00 68.62 91 CYS A C 1
ATOM 721 O O . CYS A 1 91 ? 14.540 -8.225 -38.618 1.00 68.62 91 CYS A O 1
ATOM 723 N N . ILE A 1 92 ? 14.209 -8.707 -36.444 1.00 72.56 92 ILE A N 1
ATOM 724 C CA . ILE A 1 92 ? 15.593 -9.120 -36.165 1.00 72.56 92 ILE A CA 1
ATOM 725 C C . ILE A 1 92 ? 15.965 -10.350 -37.000 1.00 72.56 92 ILE A C 1
ATOM 727 O O . ILE A 1 92 ? 17.009 -10.342 -37.650 1.00 72.56 92 ILE A O 1
ATOM 731 N N . LEU A 1 93 ? 15.099 -11.368 -37.067 1.00 73.38 93 LEU A N 1
ATOM 732 C CA . LEU A 1 93 ? 15.340 -12.562 -37.883 1.00 73.38 93 LEU A CA 1
ATOM 733 C C . LEU A 1 93 ? 15.394 -12.234 -39.384 1.00 73.38 93 LEU A C 1
ATOM 735 O O . LEU A 1 93 ? 16.255 -12.745 -40.096 1.00 73.38 93 LEU A O 1
ATOM 739 N N . THR A 1 94 ? 14.524 -11.340 -39.862 1.00 70.44 94 THR A N 1
ATOM 740 C CA . THR A 1 94 ? 14.517 -10.912 -41.270 1.00 70.44 94 THR A CA 1
ATOM 741 C C . THR A 1 94 ? 15.801 -10.168 -41.635 1.00 70.44 94 THR A C 1
ATOM 743 O O . THR A 1 94 ? 16.378 -10.439 -42.684 1.00 70.44 94 THR A O 1
ATOM 746 N N . VAL A 1 95 ? 16.280 -9.263 -40.774 1.00 71.44 95 VAL A N 1
ATOM 747 C CA . VAL A 1 95 ? 17.541 -8.531 -40.978 1.00 71.44 95 VAL A CA 1
ATOM 748 C C . VAL A 1 95 ? 18.742 -9.474 -40.902 1.00 71.44 95 VAL A C 1
ATOM 750 O O . VAL A 1 95 ? 19.624 -9.385 -41.751 1.00 71.44 95 VAL A O 1
ATOM 753 N N . LEU A 1 96 ? 18.752 -10.417 -39.957 1.00 71.88 96 LEU A N 1
ATOM 754 C CA . LEU A 1 96 ? 19.820 -11.406 -39.816 1.00 71.88 96 LEU A CA 1
ATOM 755 C C . LEU A 1 96 ? 19.902 -12.333 -41.038 1.00 71.88 96 LEU A C 1
ATOM 757 O O . LEU A 1 96 ? 20.986 -12.534 -41.573 1.00 71.88 96 LEU A O 1
ATOM 761 N N . ILE A 1 97 ? 18.766 -12.828 -41.541 1.00 68.44 97 ILE A N 1
ATOM 762 C CA . ILE A 1 97 ? 18.710 -13.631 -42.774 1.00 68.44 97 ILE A CA 1
ATOM 763 C C . ILE A 1 97 ? 19.184 -12.805 -43.975 1.00 68.44 97 ILE A C 1
ATOM 765 O O . ILE A 1 97 ? 19.944 -13.308 -44.797 1.00 68.44 97 ILE A O 1
ATOM 769 N N . ARG A 1 98 ? 18.794 -11.527 -44.070 1.00 69.81 98 ARG A N 1
ATOM 770 C CA . ARG A 1 98 ? 19.240 -10.636 -45.153 1.00 69.81 98 ARG A CA 1
ATOM 771 C C . ARG A 1 98 ? 20.737 -10.334 -45.103 1.00 69.81 98 ARG A C 1
ATOM 773 O O . ARG A 1 98 ? 21.328 -10.183 -46.160 1.00 69.81 98 ARG A O 1
ATOM 780 N N . ILE A 1 99 ? 21.333 -10.235 -43.914 1.00 64.38 99 ILE A N 1
ATOM 781 C CA . ILE A 1 99 ? 22.781 -10.045 -43.731 1.00 64.38 99 ILE A CA 1
ATOM 782 C C . ILE A 1 99 ? 23.532 -11.334 -44.086 1.00 64.38 99 ILE A C 1
ATOM 784 O O . ILE A 1 99 ? 24.455 -11.295 -44.891 1.00 64.38 99 ILE A O 1
ATOM 788 N N . VAL A 1 100 ? 23.092 -12.484 -43.566 1.00 64.38 100 VAL A N 1
ATOM 789 C CA . VAL A 1 100 ? 23.731 -13.789 -43.814 1.00 64.38 100 VAL A CA 1
ATOM 790 C C . VAL A 1 100 ? 23.650 -14.205 -45.289 1.00 64.38 100 VAL A C 1
ATOM 792 O O . VAL A 1 100 ? 24.580 -14.818 -45.796 1.00 64.38 100 VAL A O 1
ATOM 795 N N . PHE A 1 101 ? 22.571 -13.857 -45.998 1.00 58.81 101 PHE A N 1
ATOM 796 C CA . PHE A 1 101 ? 22.386 -14.206 -47.414 1.00 58.81 101 PHE A CA 1
ATOM 797 C C . PHE A 1 101 ? 22.984 -13.176 -48.396 1.00 58.81 101 PHE A C 1
ATOM 799 O O . PHE A 1 101 ? 23.012 -13.442 -49.591 1.00 58.81 101 PHE A O 1
ATOM 806 N N . LEU A 1 102 ? 23.433 -12.001 -47.927 1.00 56.47 102 L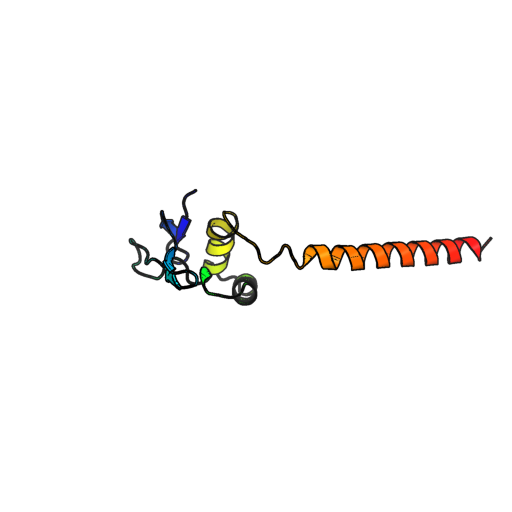EU A N 1
ATOM 807 C CA . LEU A 1 102 ? 24.142 -11.006 -48.755 1.00 56.47 102 LEU A CA 1
ATOM 808 C C . LEU A 1 102 ? 25.677 -11.131 -48.640 1.00 56.47 102 LEU A C 1
ATOM 810 O O . LEU A 1 102 ? 26.389 -10.544 -49.449 1.00 56.47 102 LEU A O 1
ATOM 814 N N . 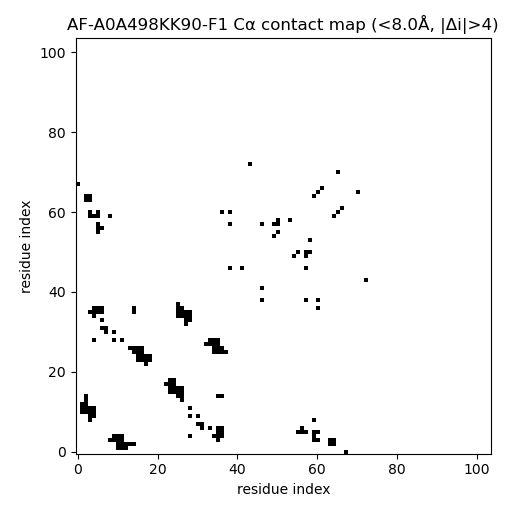GLU A 1 103 ? 26.180 -11.887 -47.658 1.00 53.84 103 GLU A N 1
ATOM 815 C CA . GLU A 1 103 ? 27.608 -12.221 -47.494 1.00 53.84 103 GLU A CA 1
ATOM 816 C C . GLU A 1 103 ? 27.996 -13.629 -48.010 1.00 53.84 103 GLU A C 1
ATOM 818 O O . GLU A 1 103 ? 29.123 -14.069 -47.778 1.00 53.84 103 GLU A O 1
ATOM 823 N N . ILE A 1 104 ? 27.108 -14.332 -48.730 1.00 45.47 104 ILE A N 1
ATOM 824 C CA . ILE A 1 104 ? 27.394 -15.608 -49.426 1.00 45.47 104 ILE A CA 1
ATOM 825 C C . ILE A 1 104 ? 27.255 -15.439 -50.938 1.00 45.47 104 ILE A C 1
ATOM 827 O O . ILE A 1 104 ? 26.257 -14.819 -51.370 1.00 45.47 104 ILE A O 1
#

Solvent-accessible surface area (backbone atoms only — not comparable to full-atom values): 6265 Å² total; per-residue (Å²): 136,72,35,53,23,37,83,76,63,46,80,35,92,64,61,59,48,74,82,48,98,91,42,73,43,73,32,59,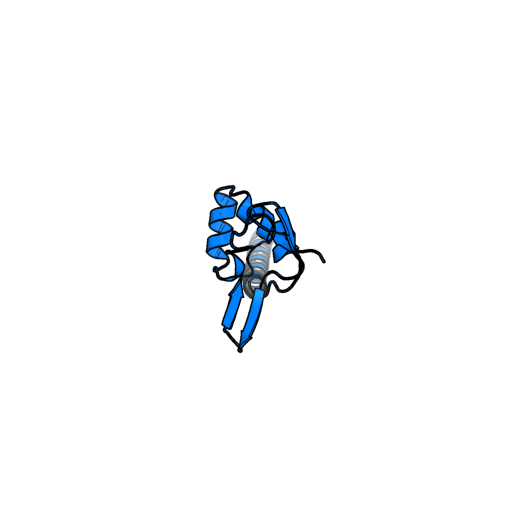31,90,86,80,66,42,69,20,56,73,66,81,84,48,60,71,69,59,48,49,53,37,44,76,68,65,37,66,41,39,50,42,38,50,68,44,52,49,77,51,84,84,74,77,75,67,65,71,56,54,64,59,47,53,58,55,51,53,52,50,53,53,50,51,51,51,51,50,52,54,52,61,62,69,76,103

InterPro domains:
  IPR007290 Arv1 protein [PF04161] (4-94)
  IPR007290 Arv1 protein [PTHR14467] (2-96)

Nearest PDB structures (foldseek):
  3hjw-assembly1_B  TM=2.956E-01  e=8.763E+00  Pyrococcus furiosus

Mean predicted aligned error: 12.72 Å

Radius of gyration: 22.13 Å; Cα contacts (8 Å, |Δi|>4): 95; chains: 1; bounding box: 52×22×66 Å

Foldseek 3Di:
DWAAFLPPRDTDPDQWDAPDVVDIDGDADPPPRHGRAPCVPPDVVVLVVVVVVVPSSSVSCVPGVVVDDDDPPCPVVVVVVVVVVVVVVVVVVVVVCVVVVVVD